Protein AF-A0A7V7VLK8-F1 (afdb_monomer_lite)

Radius of gyration: 20.85 Å; chains: 1; bounding box: 34×56×56 Å

Sequence (79 aa):
MTEAPVRNHPHTMNPFFSRNIGIYGRLVRGLTGLALLLAAYLSHPVGLSGTLTGAGIFLLFEALRGWCVLRACRIKTPL

pLDDT: mean 71.86, std 12.04, range [44.94, 87.62]

Structure (mmCIF, N/CA/C/O backbone):
data_AF-A0A7V7VLK8-F1
#
_entry.id   AF-A0A7V7VLK8-F1
#
loop_
_atom_site.group_PDB
_atom_site.id
_atom_site.type_symbol
_atom_site.label_atom_id
_atom_site.label_alt_id
_atom_site.label_comp_id
_atom_site.label_asym_id
_atom_site.label_entity_id
_atom_site.label_seq_id
_atom_site.pdbx_PDB_ins_code
_atom_site.Cartn_x
_atom_site.Cartn_y
_atom_site.Cartn_z
_atom_site.occupancy
_atom_site.B_iso_or_equiv
_atom_site.auth_seq_id
_atom_site.auth_comp_id
_atom_site.auth_asym_id
_atom_site.auth_atom_id
_atom_site.pdbx_PDB_model_num
ATOM 1 N N . MET A 1 1 ? -21.294 46.506 39.625 1.00 44.94 1 MET A N 1
ATOM 2 C CA . MET A 1 1 ? -20.793 46.369 38.243 1.00 44.94 1 MET A CA 1
ATOM 3 C C . MET A 1 1 ? -19.973 45.096 38.205 1.00 44.94 1 MET A C 1
ATOM 5 O O . MET A 1 1 ? -18.887 45.073 38.762 1.00 44.94 1 MET A O 1
ATOM 9 N N . THR A 1 2 ? -20.560 44.011 37.710 1.00 51.72 2 THR A N 1
ATOM 10 C CA . THR A 1 2 ? -19.975 42.664 37.748 1.00 51.72 2 THR A CA 1
ATOM 11 C C . THR A 1 2 ? -19.468 42.356 36.346 1.00 51.72 2 THR A C 1
ATOM 13 O O . THR A 1 2 ? -20.272 42.206 35.429 1.00 51.72 2 THR A O 1
ATOM 16 N N . GLU A 1 3 ? -18.151 42.344 36.153 1.00 54.75 3 GLU A N 1
ATOM 17 C CA . GLU A 1 3 ? -17.544 42.076 34.847 1.00 54.75 3 GLU A CA 1
ATOM 18 C C . GLU A 1 3 ? -17.567 40.566 34.572 1.00 54.75 3 GLU A C 1
ATOM 20 O O . GLU A 1 3 ? -17.042 39.767 35.348 1.00 54.75 3 GLU A O 1
ATOM 25 N N . ALA A 1 4 ? -18.238 40.159 33.494 1.00 66.38 4 ALA A N 1
ATOM 26 C CA . ALA A 1 4 ? -18.289 38.764 33.070 1.00 66.38 4 ALA A CA 1
ATOM 27 C C . ALA A 1 4 ? -16.960 38.356 32.397 1.00 66.38 4 ALA A C 1
ATOM 29 O O . ALA A 1 4 ? -16.406 39.138 31.622 1.00 66.38 4 ALA A O 1
ATOM 30 N N . PRO A 1 5 ? -16.447 37.133 32.627 1.00 68.19 5 PRO A N 1
ATOM 31 C CA . PRO A 1 5 ? -15.185 36.692 32.041 1.00 68.19 5 PRO A CA 1
ATOM 32 C C . PRO A 1 5 ? -15.310 36.448 30.527 1.00 68.19 5 PRO A C 1
ATOM 34 O O . PRO A 1 5 ? -16.114 35.630 30.073 1.00 68.19 5 PRO A O 1
ATOM 37 N N . VAL A 1 6 ? -14.466 37.124 29.742 1.00 71.44 6 VAL A N 1
ATOM 38 C CA . VAL A 1 6 ? -14.305 36.914 28.294 1.00 71.44 6 VAL A CA 1
ATOM 39 C C . VAL A 1 6 ? -13.718 35.518 28.049 1.00 71.44 6 VAL A C 1
ATOM 41 O O . VAL A 1 6 ? -12.551 35.257 28.341 1.00 71.44 6 VAL A O 1
ATOM 44 N N . ARG A 1 7 ? -14.523 34.587 27.518 1.00 70.50 7 ARG A N 1
ATOM 45 C CA . ARG A 1 7 ? -14.042 33.256 27.112 1.00 70.50 7 ARG A CA 1
ATOM 46 C C . ARG A 1 7 ? -13.282 33.348 25.790 1.00 70.50 7 ARG A C 1
ATOM 48 O O . ARG A 1 7 ? -13.891 33.466 24.732 1.00 70.50 7 ARG A O 1
ATOM 55 N N . ASN A 1 8 ? -11.961 33.215 25.850 1.00 68.81 8 ASN A N 1
ATOM 56 C CA . ASN A 1 8 ? -11.134 32.959 24.674 1.00 68.81 8 ASN A CA 1
ATOM 57 C C . ASN A 1 8 ? -11.384 31.522 24.191 1.00 68.81 8 ASN A C 1
ATOM 59 O O . ASN A 1 8 ? -11.020 30.564 24.874 1.00 68.81 8 ASN A O 1
ATOM 63 N N . HIS A 1 9 ? -12.022 31.357 23.031 1.00 68.94 9 HIS A N 1
ATOM 64 C CA . HIS A 1 9 ? -12.058 30.063 22.358 1.00 68.94 9 HIS A CA 1
ATOM 65 C C . HIS A 1 9 ? -10.721 29.838 21.642 1.00 68.94 9 HIS A C 1
ATOM 67 O O . HIS A 1 9 ? -10.382 30.615 20.748 1.00 68.94 9 HIS A O 1
ATOM 73 N N . PRO A 1 10 ? -9.944 28.801 22.002 1.00 65.50 10 PRO A N 1
ATOM 74 C CA . PRO A 1 10 ? -8.757 28.460 21.240 1.00 65.50 10 PRO A CA 1
ATOM 75 C C . PRO A 1 10 ? -9.189 28.034 19.835 1.00 65.50 10 PRO A C 1
ATOM 77 O O . PRO A 1 10 ? -9.964 27.086 19.680 1.00 65.50 10 PRO A O 1
ATOM 80 N N . HIS A 1 11 ? -8.681 28.729 18.815 1.00 63.78 11 HIS A N 1
ATOM 81 C CA . HIS A 1 11 ? -8.763 28.302 17.420 1.00 63.78 11 HIS A CA 1
ATOM 82 C C . HIS A 1 11 ? -8.074 26.939 17.295 1.00 63.78 11 HIS A C 1
ATOM 84 O O . HIS A 1 11 ? -6.857 26.835 17.159 1.00 63.78 11 HIS A O 1
ATOM 90 N N . THR A 1 12 ? -8.856 25.871 17.417 1.00 65.19 12 THR A N 1
ATOM 91 C CA . THR A 1 12 ? -8.369 24.500 17.318 1.00 65.19 12 THR A CA 1
ATOM 92 C C . THR A 1 12 ? -8.080 24.247 15.846 1.00 65.19 12 THR A C 1
ATOM 94 O O . THR A 1 12 ? -8.988 24.275 15.017 1.00 65.19 12 THR A O 1
ATOM 97 N N . MET A 1 13 ? -6.801 24.077 15.499 1.00 58.03 13 MET A N 1
ATOM 98 C CA . MET A 1 13 ? -6.396 23.809 14.122 1.00 58.03 13 MET A CA 1
ATOM 99 C C . MET A 1 13 ? -7.139 22.578 13.598 1.00 58.03 13 MET A C 1
ATOM 101 O O . MET A 1 13 ? -7.108 21.512 14.214 1.00 58.03 13 MET A O 1
ATOM 105 N N . ASN A 1 14 ? -7.821 22.750 12.466 1.00 55.69 14 ASN A N 1
ATOM 106 C CA . ASN A 1 14 ? -8.633 21.717 11.839 1.00 55.69 14 ASN A CA 1
ATOM 107 C C . ASN A 1 14 ? -7.822 20.426 11.665 1.00 55.69 14 ASN A C 1
ATOM 109 O O . ASN A 1 14 ? -6.782 20.447 10.997 1.00 55.69 14 ASN A O 1
ATOM 113 N N . PRO A 1 15 ? -8.292 19.278 12.177 1.00 59.88 15 PRO A N 1
ATOM 114 C CA . PRO A 1 15 ? -7.563 18.033 12.059 1.00 59.88 15 PRO A CA 1
ATOM 115 C C . PRO A 1 15 ? -7.879 17.406 10.693 1.00 59.88 15 PRO A C 1
ATOM 117 O O . PRO A 1 15 ? -8.346 16.275 10.595 1.00 59.88 15 PRO A O 1
ATOM 120 N N . PHE A 1 16 ? -7.605 18.132 9.603 1.00 53.75 16 PHE A N 1
ATOM 121 C CA . PHE A 1 16 ? -7.594 17.560 8.250 1.00 53.75 16 PHE A CA 1
ATOM 122 C C . PHE A 1 16 ? -6.591 16.399 8.151 1.00 53.75 16 PHE A C 1
ATOM 124 O O . PHE A 1 16 ? -6.750 15.506 7.326 1.00 53.75 16 PHE A O 1
ATOM 131 N N . PHE A 1 17 ? -5.606 16.381 9.058 1.00 52.06 17 PHE A N 1
ATOM 132 C CA . PHE A 1 17 ? -4.654 15.298 9.285 1.00 52.06 17 PHE A CA 1
ATOM 133 C C . PHE A 1 17 ? -5.059 14.337 10.421 1.00 52.06 17 PHE A C 1
ATOM 135 O O . PHE A 1 17 ? -4.212 13.653 10.993 1.00 52.06 17 PHE A O 1
ATOM 142 N N . SER A 1 18 ? -6.344 14.283 10.788 1.00 51.09 18 SER A N 1
ATOM 143 C CA . SER A 1 18 ? -6.839 13.260 11.712 1.00 51.09 18 SER A CA 1
ATOM 144 C C . SER A 1 18 ? -6.788 11.896 11.034 1.00 51.09 18 SER A C 1
ATOM 146 O O . SER A 1 18 ? -7.168 11.753 9.870 1.00 51.09 18 SER A O 1
ATOM 148 N N . ARG A 1 19 ? -6.335 10.882 11.770 1.00 53.44 19 ARG A N 1
ATOM 149 C CA . ARG A 1 19 ? -6.183 9.486 11.339 1.00 53.44 19 ARG A CA 1
ATOM 150 C C . ARG A 1 19 ? -7.557 8.891 10.993 1.00 53.44 19 ARG A C 1
ATOM 152 O O . ARG A 1 19 ? -8.178 8.220 11.803 1.00 53.44 19 ARG A O 1
ATOM 159 N N . ASN A 1 20 ? -8.040 9.162 9.782 1.00 62.00 20 ASN A N 1
ATOM 160 C CA . ASN A 1 20 ? -9.381 8.803 9.304 1.00 62.00 20 ASN A CA 1
ATOM 161 C C . ASN A 1 20 ? -9.459 7.369 8.740 1.00 62.00 20 ASN A C 1
ATOM 163 O O . ASN A 1 20 ? -10.493 6.969 8.205 1.00 62.00 20 ASN A O 1
ATOM 167 N N . ILE A 1 21 ? -8.376 6.587 8.812 1.00 62.19 21 ILE A N 1
ATOM 168 C CA . ILE A 1 21 ? -8.364 5.197 8.349 1.00 62.19 21 ILE A CA 1
ATOM 169 C C . ILE A 1 21 ? -8.230 4.213 9.509 1.00 62.19 21 ILE A C 1
ATOM 171 O O . ILE A 1 21 ? -7.339 4.338 10.354 1.00 62.19 21 ILE A O 1
ATOM 175 N N . GLY A 1 22 ? -9.115 3.213 9.519 1.00 65.56 22 GLY A N 1
ATOM 176 C CA . GLY A 1 22 ? -9.017 2.068 10.418 1.00 65.56 22 GLY A CA 1
ATOM 177 C C . GLY A 1 22 ? -7.728 1.279 10.178 1.00 65.56 22 GLY A C 1
ATOM 178 O O . GLY A 1 22 ? -7.130 1.334 9.099 1.00 65.56 22 GLY A O 1
ATOM 179 N N . ILE A 1 23 ? -7.296 0.528 11.191 1.00 68.19 23 ILE A N 1
ATOM 180 C CA . ILE A 1 23 ? -6.090 -0.314 11.139 1.00 68.19 23 ILE A CA 1
ATOM 181 C C . ILE A 1 23 ? -6.105 -1.274 9.938 1.00 68.19 23 ILE A C 1
ATOM 183 O O . ILE A 1 23 ? -5.074 -1.443 9.290 1.00 68.19 23 ILE A O 1
ATOM 187 N N . TYR A 1 24 ? -7.278 -1.797 9.570 1.00 72.19 24 TYR A N 1
ATOM 188 C CA . TYR A 1 24 ? -7.459 -2.672 8.409 1.00 72.19 24 TYR A CA 1
ATOM 189 C C . TYR A 1 24 ? -7.165 -1.970 7.077 1.00 72.19 24 TYR A C 1
ATOM 191 O O . TYR A 1 24 ? -6.384 -2.474 6.276 1.00 72.19 24 TYR A O 1
ATOM 199 N N . GLY A 1 25 ? -7.700 -0.763 6.861 1.00 70.31 25 GLY A N 1
ATOM 200 C CA . GLY A 1 25 ? -7.458 -0.001 5.629 1.00 70.31 25 GLY A CA 1
ATOM 201 C C . GLY A 1 25 ? -5.997 0.434 5.457 1.00 70.31 25 GLY A C 1
ATOM 202 O O . GLY A 1 25 ? -5.520 0.562 4.328 1.00 70.31 25 GLY A O 1
ATOM 203 N N . ARG A 1 26 ? -5.272 0.611 6.570 1.00 74.31 26 ARG A N 1
ATOM 204 C CA . ARG A 1 26 ? -3.818 0.823 6.577 1.00 74.31 26 ARG A CA 1
ATOM 205 C C . ARG A 1 26 ? -3.058 -0.450 6.211 1.00 74.31 26 ARG A C 1
ATOM 207 O O . ARG A 1 26 ? -2.146 -0.385 5.393 1.00 74.31 26 ARG A O 1
ATOM 214 N N . LEU A 1 27 ? -3.431 -1.581 6.811 1.00 76.56 27 LEU A N 1
ATOM 215 C CA . LEU A 1 27 ? -2.800 -2.879 6.570 1.00 76.56 27 LEU A CA 1
ATOM 216 C C . LEU A 1 27 ? -2.945 -3.310 5.114 1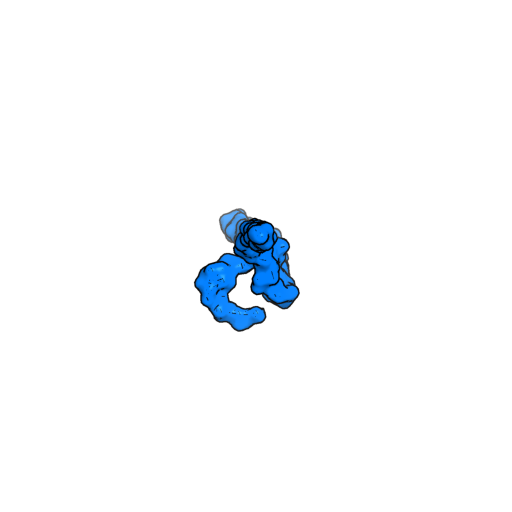.00 76.56 27 LEU A C 1
ATOM 218 O O . LEU A 1 27 ? -1.942 -3.624 4.489 1.00 76.56 27 LEU A O 1
ATOM 222 N N . VAL A 1 28 ? -4.156 -3.246 4.553 1.00 82.06 28 VAL A N 1
ATOM 223 C CA . VAL A 1 28 ? -4.400 -3.620 3.152 1.00 82.06 28 VAL A CA 1
ATOM 224 C C . VAL A 1 28 ? -3.529 -2.788 2.214 1.00 82.06 28 VAL A C 1
ATOM 226 O O . VAL A 1 28 ? -2.862 -3.349 1.359 1.00 82.06 28 VAL A O 1
ATOM 229 N N . ARG A 1 29 ? -3.443 -1.467 2.412 1.00 82.88 29 ARG A N 1
ATOM 230 C CA . ARG A 1 29 ? -2.605 -0.601 1.564 1.00 82.88 29 ARG A CA 1
ATOM 231 C C . ARG A 1 29 ? -1.112 -0.821 1.743 1.00 82.88 29 ARG A C 1
ATOM 233 O O . ARG A 1 29 ? -0.388 -0.806 0.754 1.00 82.88 29 ARG A O 1
ATOM 240 N N . GLY A 1 30 ? -0.660 -1.045 2.975 1.00 81.62 30 GLY A N 1
ATOM 241 C CA . GLY A 1 30 ? 0.726 -1.420 3.241 1.00 81.62 30 GLY A CA 1
ATOM 242 C C . GLY A 1 30 ? 1.088 -2.737 2.553 1.00 81.62 30 GLY A C 1
ATOM 243 O O . GLY A 1 30 ? 2.117 -2.810 1.890 1.00 81.62 30 GLY A O 1
ATOM 244 N N . LEU A 1 31 ? 0.209 -3.741 2.635 1.00 85.06 31 LEU A N 1
ATOM 245 C CA . LEU A 1 31 ? 0.381 -5.038 1.979 1.00 85.06 31 LEU A CA 1
ATOM 246 C C . LEU A 1 31 ? 0.339 -4.919 0.452 1.00 85.06 31 LEU A C 1
ATOM 248 O O . LEU A 1 31 ? 1.203 -5.477 -0.215 1.00 85.06 31 LEU A O 1
ATOM 252 N N . THR A 1 32 ? -0.603 -4.161 -0.114 1.00 86.06 32 THR A N 1
ATOM 253 C CA . THR A 1 32 ? -0.677 -3.935 -1.565 1.00 86.06 32 THR A CA 1
ATOM 254 C C . THR A 1 32 ? 0.549 -3.175 -2.077 1.00 86.06 32 THR A C 1
ATOM 256 O O . THR A 1 32 ? 1.100 -3.543 -3.110 1.00 86.06 32 THR A O 1
ATOM 259 N N . GLY A 1 33 ? 1.020 -2.152 -1.357 1.00 85.56 33 GLY A N 1
ATOM 260 C CA . GLY A 1 33 ? 2.235 -1.421 -1.724 1.00 85.56 33 GLY A CA 1
ATOM 261 C C . GLY A 1 33 ? 3.493 -2.291 -1.637 1.00 85.56 33 GLY A C 1
ATOM 262 O O . GLY A 1 33 ? 4.328 -2.253 -2.538 1.00 85.56 33 GLY A O 1
ATOM 263 N N . LEU A 1 34 ? 3.597 -3.142 -0.610 1.00 86.88 34 LEU A N 1
ATOM 264 C CA . LEU A 1 34 ? 4.683 -4.115 -0.476 1.00 86.88 34 LEU A CA 1
ATOM 265 C C . LEU A 1 34 ? 4.651 -5.155 -1.607 1.00 86.88 34 LEU A C 1
ATOM 267 O O . LEU A 1 34 ? 5.689 -5.466 -2.185 1.00 86.88 34 LEU A O 1
ATOM 271 N N . ALA A 1 35 ? 3.464 -5.656 -1.957 1.00 87.50 35 ALA A N 1
ATOM 272 C CA . ALA A 1 35 ? 3.280 -6.584 -3.069 1.00 87.50 35 ALA A CA 1
ATOM 273 C C . ALA A 1 35 ? 3.679 -5.951 -4.412 1.00 87.50 35 ALA A C 1
ATOM 275 O O . ALA A 1 35 ? 4.333 -6.604 -5.221 1.00 87.50 35 ALA A O 1
ATOM 276 N N . LEU A 1 36 ? 3.352 -4.671 -4.628 1.00 86.44 36 LEU A N 1
ATOM 277 C CA . LEU A 1 36 ? 3.778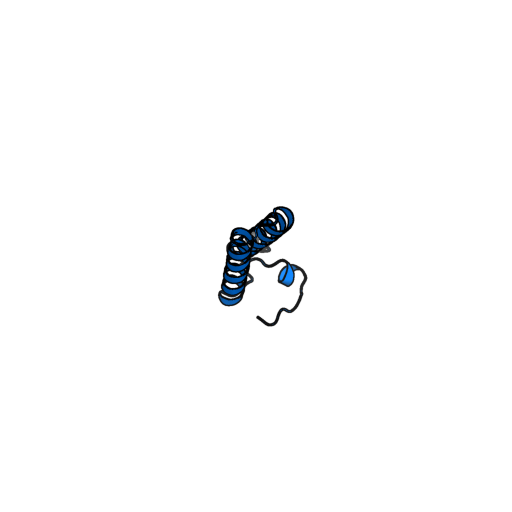 -3.915 -5.810 1.00 86.44 36 LEU A CA 1
ATOM 278 C C . LEU A 1 36 ? 5.298 -3.734 -5.869 1.00 86.44 36 LEU A C 1
ATOM 280 O O . LEU A 1 36 ? 5.874 -3.887 -6.940 1.00 86.44 36 LEU A O 1
ATOM 284 N N . LEU A 1 37 ? 5.956 -3.460 -4.738 1.00 85.69 37 LEU A N 1
ATOM 285 C CA . LEU A 1 37 ? 7.419 -3.370 -4.672 1.00 85.69 37 LEU A CA 1
ATOM 286 C C . LEU A 1 37 ? 8.098 -4.714 -4.957 1.00 85.69 37 LEU A C 1
ATOM 288 O O . LEU A 1 37 ? 9.076 -4.760 -5.700 1.00 85.69 37 LEU A O 1
ATOM 292 N N . LEU A 1 38 ? 7.563 -5.813 -4.419 1.00 87.00 38 LEU A N 1
ATOM 293 C CA . LEU A 1 38 ? 8.042 -7.161 -4.732 1.00 87.00 38 LEU A CA 1
ATOM 294 C C . LEU A 1 38 ? 7.856 -7.477 -6.220 1.00 87.00 38 LEU A C 1
ATOM 296 O O . LEU A 1 38 ? 8.792 -7.921 -6.877 1.00 87.00 38 LEU A O 1
ATOM 300 N N . ALA A 1 39 ? 6.687 -7.180 -6.785 1.00 84.44 39 ALA A N 1
ATOM 301 C CA . ALA A 1 39 ? 6.441 -7.361 -8.212 1.00 84.44 39 ALA A CA 1
ATOM 302 C C . ALA A 1 39 ? 7.357 -6.477 -9.083 1.00 84.44 39 ALA A C 1
ATOM 304 O O . ALA A 1 39 ? 7.810 -6.925 -10.134 1.00 84.44 39 ALA A O 1
ATOM 305 N N . ALA A 1 40 ? 7.693 -5.261 -8.635 1.00 84.75 40 ALA A N 1
ATOM 306 C CA . ALA A 1 40 ? 8.660 -4.396 -9.310 1.00 84.75 40 ALA A CA 1
ATOM 307 C C . ALA A 1 40 ? 10.066 -5.006 -9.320 1.00 84.75 40 ALA A C 1
ATOM 309 O O . ALA A 1 40 ? 10.760 -4.926 -10.333 1.00 84.75 40 ALA A O 1
ATOM 310 N N . TYR A 1 41 ? 10.465 -5.620 -8.202 1.00 82.25 41 TYR A N 1
ATOM 311 C CA . TYR A 1 41 ? 11.766 -6.264 -8.037 1.00 82.25 41 TYR A CA 1
ATOM 312 C C . TYR A 1 41 ? 11.919 -7.505 -8.926 1.00 82.25 41 TYR A C 1
ATOM 314 O O . TYR A 1 41 ? 12.979 -7.715 -9.506 1.00 82.25 41 TYR A O 1
ATOM 322 N N . LEU A 1 42 ? 10.853 -8.298 -9.084 1.00 84.25 42 LEU A N 1
ATOM 323 C CA . LEU A 1 42 ? 10.845 -9.450 -9.996 1.00 84.25 42 LEU A CA 1
ATOM 324 C C . LEU A 1 42 ? 10.654 -9.065 -11.478 1.00 84.25 42 LEU A C 1
ATOM 326 O O . LEU A 1 42 ? 10.829 -9.904 -12.362 1.00 84.25 42 LEU A O 1
ATOM 330 N N . SER A 1 43 ? 10.286 -7.818 -11.779 1.00 82.06 43 SER A N 1
ATOM 331 C CA . SER A 1 43 ? 10.034 -7.360 -13.145 1.00 82.06 43 SER A CA 1
ATOM 332 C C . SER A 1 43 ? 11.329 -6.948 -13.855 1.00 82.06 43 SER A C 1
ATOM 334 O O . SER A 1 43 ? 11.913 -5.912 -13.552 1.00 82.06 43 SER A O 1
ATOM 336 N N . HIS A 1 44 ? 11.719 -7.699 -14.887 1.00 72.50 44 HIS A N 1
ATOM 337 C CA . HIS A 1 44 ? 12.855 -7.388 -15.766 1.00 72.50 44 HIS A CA 1
ATOM 338 C C . HIS A 1 44 ? 12.697 -6.166 -16.704 1.00 72.50 44 HIS A C 1
ATOM 340 O O . HIS A 1 44 ? 13.706 -5.510 -16.973 1.00 72.50 44 HIS A O 1
ATOM 346 N N . PRO A 1 45 ? 11.506 -5.807 -17.235 1.00 82.38 45 PRO A N 1
ATOM 347 C CA . PRO A 1 45 ? 11.384 -4.604 -18.059 1.00 82.38 45 PRO A CA 1
ATOM 348 C C . PRO A 1 45 ? 11.481 -3.326 -17.212 1.00 82.38 45 PRO A C 1
ATOM 350 O O . PRO A 1 45 ? 10.652 -3.073 -16.335 1.00 82.38 45 PRO A O 1
ATOM 353 N N . VAL A 1 46 ? 12.465 -2.481 -17.537 1.00 77.00 46 VAL A N 1
ATOM 354 C CA . VAL A 1 46 ? 12.789 -1.232 -16.816 1.00 77.00 46 VAL A CA 1
ATOM 355 C C . VAL A 1 46 ? 11.611 -0.255 -16.706 1.00 77.00 46 VAL A C 1
ATOM 357 O O . VAL A 1 46 ? 11.429 0.375 -15.666 1.00 77.00 46 VAL A O 1
ATOM 360 N N . GLY A 1 47 ? 10.759 -0.165 -17.735 1.00 79.31 47 GLY A N 1
ATOM 361 C CA . GLY A 1 47 ? 9.587 0.721 -17.722 1.00 79.31 47 GLY A CA 1
ATOM 362 C C . GLY A 1 47 ? 8.474 0.255 -16.773 1.00 79.31 47 GLY A C 1
ATOM 363 O O . GLY A 1 47 ? 7.838 1.066 -16.098 1.00 79.31 47 GLY A O 1
ATOM 364 N N . LEU A 1 48 ? 8.267 -1.061 -16.672 1.00 78.19 48 LEU A N 1
ATOM 365 C CA . LEU A 1 48 ? 7.261 -1.640 -15.780 1.00 78.19 48 LEU A CA 1
ATOM 366 C C . LEU A 1 48 ? 7.745 -1.611 -14.323 1.00 78.19 48 LEU A C 1
ATOM 368 O O . LEU A 1 48 ? 6.990 -1.259 -13.422 1.00 78.19 48 LEU A O 1
ATOM 372 N N . SER A 1 49 ? 9.031 -1.898 -14.098 1.00 80.44 49 SER A N 1
ATOM 373 C CA . SER A 1 49 ? 9.635 -1.852 -12.762 1.00 80.44 49 SER A CA 1
ATOM 374 C C . SER A 1 49 ? 9.570 -0.443 -12.154 1.00 80.44 49 SER A C 1
ATOM 376 O O . SER A 1 49 ? 9.187 -0.285 -10.993 1.00 80.44 49 SER A O 1
ATOM 378 N N . GLY A 1 50 ? 9.833 0.604 -12.948 1.00 82.81 50 GLY A N 1
ATOM 379 C CA . GLY A 1 50 ? 9.744 1.992 -12.482 1.00 82.81 50 GLY A CA 1
ATOM 380 C C . GLY A 1 50 ? 8.327 2.407 -12.068 1.00 82.81 50 GLY A C 1
ATOM 381 O O . GLY A 1 50 ? 8.137 2.996 -11.003 1.00 82.81 50 GLY A O 1
ATOM 382 N N . THR A 1 51 ? 7.317 2.059 -12.872 1.00 86.62 51 THR A N 1
ATOM 383 C CA . THR A 1 51 ? 5.913 2.397 -12.575 1.00 86.62 51 THR A CA 1
ATOM 384 C C . THR A 1 51 ? 5.367 1.624 -11.375 1.00 86.62 51 THR A C 1
ATOM 386 O O . THR A 1 51 ? 4.718 2.229 -10.519 1.00 86.62 51 THR A O 1
ATOM 389 N N . LEU A 1 52 ? 5.690 0.331 -11.238 1.00 84.94 52 LEU A N 1
ATOM 390 C CA . LEU A 1 52 ? 5.330 -0.451 -10.049 1.00 84.94 52 LEU A CA 1
ATOM 391 C C . LEU A 1 52 ? 6.035 0.062 -8.790 1.00 84.94 52 LEU A C 1
ATOM 393 O O . LEU A 1 52 ? 5.410 0.132 -7.734 1.00 84.94 52 LEU A O 1
ATOM 397 N N . THR A 1 53 ? 7.305 0.461 -8.897 1.00 85.62 53 THR A N 1
ATOM 398 C CA . THR A 1 53 ? 8.049 1.035 -7.768 1.00 85.62 53 THR A CA 1
ATOM 399 C C . THR A 1 53 ? 7.410 2.343 -7.309 1.00 85.62 53 THR A C 1
ATOM 401 O O . THR A 1 53 ? 7.130 2.508 -6.123 1.00 85.62 53 THR A O 1
ATOM 404 N N . GLY A 1 54 ? 7.100 3.249 -8.243 1.00 87.62 54 GLY A N 1
ATOM 405 C CA . GLY A 1 54 ? 6.417 4.505 -7.933 1.00 87.62 54 GLY A CA 1
ATOM 406 C C . GLY A 1 54 ? 5.043 4.287 -7.293 1.00 87.62 54 GLY A C 1
ATOM 407 O O . GLY A 1 54 ? 4.742 4.882 -6.258 1.00 87.62 54 GLY A O 1
ATOM 408 N N . ALA A 1 55 ? 4.235 3.382 -7.854 1.00 85.88 55 ALA A N 1
ATOM 409 C CA . ALA A 1 55 ? 2.920 3.038 -7.315 1.00 85.88 55 ALA A CA 1
ATOM 410 C C . ALA A 1 55 ? 3.007 2.384 -5.923 1.00 85.88 55 ALA A C 1
ATOM 412 O O . ALA A 1 55 ? 2.231 2.725 -5.029 1.00 85.88 55 ALA A O 1
ATOM 413 N N . GLY A 1 56 ? 3.971 1.482 -5.714 1.00 85.94 56 GLY A N 1
ATOM 414 C CA . GLY A 1 56 ? 4.201 0.802 -4.439 1.00 85.94 56 GLY A CA 1
ATOM 415 C C . GLY A 1 56 ? 4.641 1.758 -3.329 1.00 85.94 56 GLY A C 1
ATOM 416 O O . GLY A 1 56 ? 4.066 1.735 -2.239 1.00 85.94 56 GLY A O 1
ATOM 417 N N . ILE A 1 57 ? 5.596 2.653 -3.616 1.00 86.88 57 ILE A N 1
ATOM 418 C CA . ILE A 1 57 ? 6.041 3.698 -2.677 1.00 86.88 57 ILE A CA 1
ATOM 419 C C . ILE A 1 57 ? 4.887 4.643 -2.336 1.00 86.88 57 ILE A C 1
ATOM 421 O O . ILE A 1 57 ? 4.692 4.968 -1.164 1.00 86.88 57 ILE A O 1
ATOM 425 N N . PHE A 1 58 ? 4.099 5.060 -3.330 1.00 85.00 58 PHE A N 1
ATOM 426 C CA . PHE A 1 58 ? 2.954 5.944 -3.112 1.00 85.00 58 PHE A CA 1
ATOM 427 C C . PHE A 1 58 ? 1.912 5.309 -2.179 1.00 85.00 58 PHE A C 1
ATOM 429 O O . PHE A 1 58 ? 1.485 5.938 -1.209 1.00 85.00 58 PHE A O 1
ATOM 436 N N . LEU A 1 59 ? 1.576 4.033 -2.392 1.00 81.50 59 LEU A N 1
ATOM 437 C CA . LEU A 1 59 ? 0.668 3.293 -1.512 1.00 81.50 59 LEU A CA 1
ATOM 438 C C . LEU A 1 59 ? 1.220 3.134 -0.088 1.00 81.50 59 LEU A C 1
ATOM 440 O O . LEU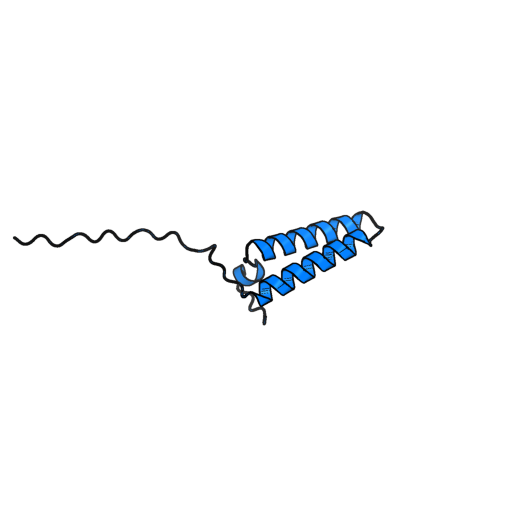 A 1 59 ? 0.469 3.268 0.882 1.00 81.50 59 LEU A O 1
ATOM 444 N N . LEU A 1 60 ? 2.524 2.868 0.052 1.00 82.81 60 LEU A N 1
ATOM 445 C CA . LEU A 1 60 ? 3.188 2.804 1.357 1.00 82.81 60 LEU A CA 1
ATOM 446 C C . LEU A 1 60 ? 3.138 4.158 2.073 1.00 82.81 60 LEU A C 1
ATOM 448 O O . LEU A 1 60 ? 2.860 4.210 3.271 1.00 82.81 60 LEU A O 1
ATOM 452 N N . PHE A 1 61 ? 3.361 5.255 1.349 1.00 81.88 61 PHE A N 1
ATOM 453 C CA . PHE A 1 61 ? 3.268 6.608 1.889 1.00 81.88 61 PHE A CA 1
ATOM 454 C C . PHE A 1 61 ? 1.849 6.926 2.382 1.00 81.88 61 PHE A C 1
ATOM 456 O O . PHE A 1 61 ? 1.686 7.401 3.510 1.00 81.88 61 PHE A O 1
ATOM 463 N N . GLU A 1 62 ? 0.816 6.593 1.601 1.00 76.88 62 GLU A N 1
ATOM 464 C CA . GLU A 1 62 ? -0.587 6.713 2.026 1.00 76.88 62 GLU A CA 1
ATOM 465 C C . GLU A 1 62 ? -0.882 5.858 3.276 1.00 76.88 62 GLU A C 1
ATOM 467 O O . GLU A 1 62 ? -1.525 6.321 4.228 1.00 76.88 62 GLU A O 1
ATOM 472 N N . ALA A 1 63 ? -0.353 4.629 3.336 1.00 76.56 63 ALA A N 1
ATOM 473 C CA . ALA A 1 63 ? -0.499 3.748 4.494 1.00 76.56 63 ALA A CA 1
ATOM 474 C C . ALA A 1 63 ? 0.188 4.313 5.753 1.00 76.56 63 ALA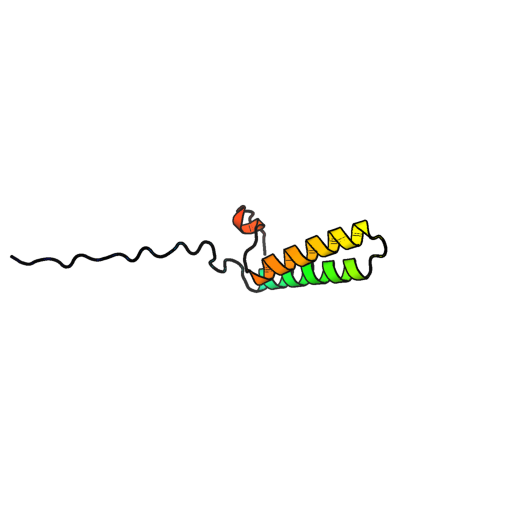 A C 1
ATOM 476 O O . ALA A 1 63 ? -0.402 4.308 6.837 1.00 76.56 63 ALA A O 1
ATOM 477 N N . LEU A 1 64 ? 1.405 4.855 5.641 1.00 72.31 64 LEU A N 1
ATOM 478 C CA . LEU A 1 64 ? 2.139 5.456 6.762 1.00 72.31 64 LEU A CA 1
ATOM 479 C C . LEU A 1 64 ? 1.445 6.718 7.282 1.00 72.31 64 LEU A C 1
ATOM 481 O O . LEU A 1 64 ? 1.219 6.851 8.490 1.00 72.31 64 LEU A O 1
ATOM 485 N N . ARG A 1 65 ? 1.013 7.602 6.375 1.00 70.56 65 ARG A N 1
ATOM 486 C CA . ARG A 1 65 ? 0.299 8.840 6.725 1.00 70.56 65 ARG A CA 1
ATOM 487 C C . ARG A 1 65 ? -1.078 8.563 7.329 1.00 70.56 65 ARG A C 1
ATOM 489 O O . ARG A 1 65 ? -1.616 9.421 8.021 1.00 70.56 65 ARG A O 1
ATOM 496 N N . GLY A 1 66 ? -1.631 7.358 7.152 1.00 63.34 66 GLY A N 1
ATOM 497 C CA . GLY A 1 66 ? -2.963 7.024 7.663 1.00 63.34 66 GLY A CA 1
ATOM 498 C C . GLY A 1 66 ? -4.068 7.809 6.978 1.00 63.34 66 GLY A C 1
ATOM 499 O O . GLY A 1 66 ? -5.137 8.007 7.559 1.00 63.34 66 GLY A O 1
ATOM 500 N N . TRP A 1 67 ? -3.767 8.284 5.776 1.00 65.12 67 TRP A N 1
ATOM 501 C CA . TRP A 1 67 ? -4.598 9.158 4.985 1.00 65.12 67 TRP A CA 1
ATOM 502 C C . TRP A 1 67 ? -4.709 8.542 3.600 1.00 65.12 67 TRP A C 1
ATOM 504 O O . TRP A 1 67 ? -3.704 8.187 2.991 1.00 65.12 67 TRP A O 1
ATOM 514 N N . CYS A 1 68 ? -5.941 8.375 3.130 1.00 69.75 68 CYS A N 1
ATOM 515 C CA . CYS A 1 68 ? -6.206 7.874 1.791 1.00 69.75 68 CYS A CA 1
ATOM 516 C C . CYS A 1 68 ? -6.856 8.946 0.959 1.00 69.75 68 CYS A C 1
ATOM 518 O O . CYS A 1 68 ? -7.935 9.429 1.318 1.00 69.75 68 CYS A O 1
ATOM 520 N N . VAL A 1 69 ? -6.248 9.218 -0.193 1.00 64.38 69 VAL A N 1
ATOM 521 C CA . VAL A 1 69 ? -6.786 10.127 -1.202 1.00 64.38 69 VAL A CA 1
ATOM 522 C C . VAL A 1 69 ? -8.199 9.700 -1.595 1.00 64.38 69 VAL A C 1
ATOM 524 O O . VAL A 1 69 ? -9.094 10.531 -1.629 1.00 64.38 69 VAL A O 1
ATOM 527 N N . LEU A 1 70 ? -8.458 8.395 -1.741 1.00 62.38 70 LEU A N 1
ATOM 528 C CA . LEU A 1 70 ? -9.796 7.868 -2.052 1.00 62.38 70 LEU A CA 1
ATOM 529 C C . LEU A 1 70 ? -10.875 8.296 -1.031 1.00 62.38 70 LEU A C 1
ATOM 531 O O . LEU A 1 70 ? -11.970 8.696 -1.427 1.00 62.38 70 LEU A O 1
ATOM 535 N N . ARG A 1 71 ? -10.569 8.298 0.277 1.00 60.22 71 ARG A N 1
ATOM 536 C CA . ARG A 1 71 ? -11.502 8.812 1.302 1.00 60.22 71 ARG A CA 1
ATOM 537 C C . ARG A 1 71 ? -11.577 10.339 1.300 1.00 60.22 71 ARG A C 1
ATOM 539 O O . ARG A 1 71 ? -12.649 10.877 1.569 1.00 60.22 71 ARG A O 1
ATOM 546 N N . ALA A 1 72 ? -10.474 11.031 1.006 1.00 61.97 72 ALA A N 1
ATOM 547 C CA . ALA A 1 72 ? -10.470 12.486 0.835 1.00 61.97 72 ALA A CA 1
ATOM 548 C C . ALA A 1 72 ? -11.360 12.911 -0.349 1.00 61.97 72 ALA A C 1
ATOM 550 O O . ALA A 1 72 ? -12.103 13.881 -0.245 1.00 61.97 72 ALA A O 1
ATOM 551 N N . CYS A 1 73 ? -11.394 12.106 -1.412 1.00 66.12 73 CYS A N 1
ATOM 552 C CA . CYS A 1 73 ? -12.307 12.232 -2.545 1.00 66.12 73 CYS A CA 1
ATOM 553 C C . CYS A 1 73 ? -13.746 11.772 -2.240 1.00 66.12 73 CYS A C 1
ATOM 555 O O . CYS A 1 73 ? -14.542 11.654 -3.167 1.00 66.12 73 CYS A O 1
ATOM 557 N N . ARG A 1 74 ? -14.108 11.493 -0.972 1.00 60.69 74 ARG A N 1
ATOM 558 C CA . ARG A 1 74 ? -15.444 11.008 -0.559 1.00 60.69 74 ARG A CA 1
ATOM 559 C C . ARG A 1 74 ? -15.886 9.704 -1.242 1.00 60.69 74 ARG A C 1
ATOM 561 O O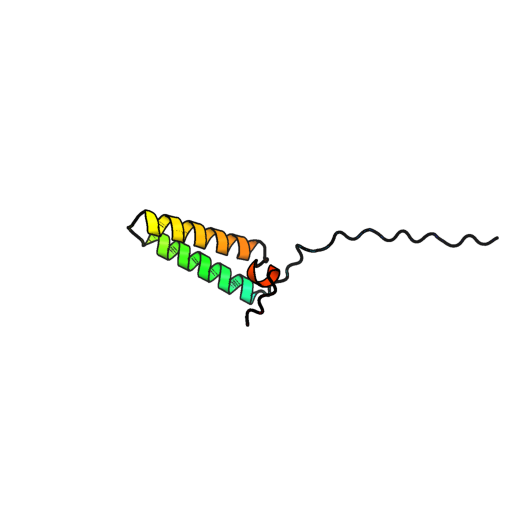 . ARG A 1 74 ? -17.069 9.362 -1.201 1.00 60.69 74 ARG A O 1
ATOM 568 N N . ILE A 1 75 ? -14.959 8.935 -1.811 1.00 61.91 75 ILE A N 1
ATOM 569 C CA . ILE A 1 75 ? -15.269 7.634 -2.399 1.00 61.91 75 ILE A CA 1
ATOM 570 C C . ILE A 1 75 ? -15.519 6.673 -1.237 1.00 61.91 75 ILE A C 1
ATOM 572 O O . ILE A 1 75 ? -14.622 6.377 -0.443 1.00 61.91 75 ILE A O 1
ATOM 576 N N . LYS A 1 76 ? -16.772 6.222 -1.103 1.00 52.94 76 LYS A N 1
ATOM 577 C CA . LYS A 1 76 ? -17.166 5.175 -0.156 1.00 52.94 76 LYS A CA 1
ATOM 578 C C . LYS A 1 76 ? -16.520 3.868 -0.602 1.00 52.94 76 LYS A C 1
ATOM 580 O O . LYS A 1 76 ? -17.089 3.120 -1.386 1.00 52.94 76 LYS A O 1
ATOM 585 N N . THR A 1 77 ? -15.312 3.612 -0.124 1.00 54.28 77 THR A N 1
ATOM 586 C CA . THR A 1 77 ? -14.681 2.303 -0.264 1.00 54.28 77 THR A CA 1
ATOM 587 C C . THR A 1 77 ? -15.240 1.389 0.828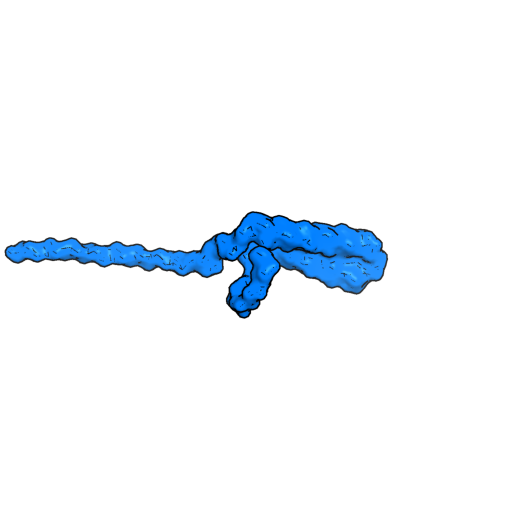 1.00 54.28 77 THR A C 1
ATOM 589 O O . THR A 1 77 ? -15.082 1.742 2.001 1.00 54.28 77 THR A O 1
ATOM 592 N N . PRO A 1 78 ? -15.890 0.258 0.496 1.00 48.41 78 PRO A N 1
ATOM 593 C CA . PRO A 1 78 ? -16.270 -0.748 1.481 1.00 48.41 78 PRO A CA 1
ATOM 594 C C . PRO A 1 78 ? -15.002 -1.480 1.942 1.00 48.41 78 PRO A C 1
ATOM 596 O O . PRO A 1 78 ? -14.614 -2.488 1.362 1.00 48.41 78 PRO A O 1
ATOM 599 N N . LEU A 1 79 ? -14.311 -0.905 2.927 1.00 52.28 79 LEU A N 1
ATOM 600 C CA . LEU A 1 79 ? -13.224 -1.518 3.694 1.00 52.28 79 LEU A CA 1
ATOM 601 C C . LEU A 1 79 ? -13.244 -0.987 5.128 1.00 52.28 79 LEU A C 1
ATOM 603 O O . LEU A 1 79 ? -13.325 0.257 5.293 1.00 52.28 79 LEU A O 1
#

Secondary structure (DSSP, 8-state):
--PPP----------TTS--S-HHHHHHHHHHHHHHHHHHHH--SHHHHHHHHHHHHHHHHHHHHT--HHHHTT-----

Foldseek 3Di:
DDDDDDDDDPPDPDPPLPLPADPVQLVVLLVQLVVLQVVLVVDPDPVSSVVSPVSSVVSNVCSVSSHDPCVVVVNPDPD